Protein AF-A0A258ARS3-F1 (afdb_monomer_lite)

Foldseek 3Di:
DDDDDPPPPVPDDAPQWDDDPPQRWTWGFHADQQATPDIDTDGPPPDDAQDPVVVVVRNVDPHDDPQNSVCSNVRHRPPDDDQDDQLQPVQRGGLVLLLVQVVVPDQALVSSCVRGVGCVPPNPSRVVSVVSNVVVVVVPPDDDD

Radius of gyration: 19.73 Å; chains: 1; bounding box: 62×34×45 Å

Secondary structure (DSSP, 8-state):
--PPPPP-GGGS--SEEEEETTTTEEEEEEEETTEEEEEEEE--TTSPPPPHHHHHHHHH-SS--HHHHHHHHHTS-TT-----SEEEGGGTEEHHHHHHHHHTT--SHHHHHHHH-TTSSS-TTHHHHHHHHHHHHHHTS-S--

Sequence (145 aa):
MAGIAPVDISSVEANLILEDVTTGLTRRVRVEDGRITRAMFVAPIHKKLPPRDWLLERFGDAELSDADRAALLIGRLPGMQDKGRIICACRSVGEKTILTAIEDGAKSVDEIGEMTTAGTSCGSCKGELKQCLLKHAIKKEPAHA

Structure (mmCIF, N/CA/C/O backbone):
data_AF-A0A258ARS3-F1
#
_entry.id   AF-A0A258ARS3-F1
#
loop_
_atom_site.group_PDB
_atom_site.id
_atom_site.type_symbol
_atom_site.label_atom_id
_atom_site.label_alt_id
_atom_site.label_comp_id
_atom_site.label_asym_id
_atom_site.label_entity_id
_atom_site.label_seq_id
_atom_site.pdbx_PDB_ins_code
_atom_site.Cartn_x
_atom_site.Cartn_y
_atom_site.Cartn_z
_atom_site.occupancy
_atom_site.B_iso_or_equiv
_atom_site.auth_seq_id
_atom_site.auth_comp_id
_atom_site.auth_asym_id
_atom_site.auth_atom_id
_atom_site.pdbx_PDB_model_num
ATOM 1 N N . MET A 1 1 ? 33.404 9.713 6.935 1.00 41.38 1 MET A N 1
ATOM 2 C CA . MET A 1 1 ? 31.957 9.567 6.679 1.00 41.38 1 MET A CA 1
ATOM 3 C C . MET A 1 1 ? 31.798 8.900 5.327 1.00 41.38 1 MET A C 1
ATOM 5 O O . MET A 1 1 ? 32.080 9.536 4.322 1.00 41.38 1 MET A O 1
ATOM 9 N N . ALA A 1 2 ? 31.477 7.607 5.297 1.00 39.44 2 ALA A N 1
ATOM 10 C CA . ALA A 1 2 ? 31.243 6.894 4.045 1.00 39.44 2 ALA A CA 1
ATOM 11 C C . ALA A 1 2 ? 29.877 7.327 3.492 1.00 39.44 2 ALA A C 1
ATOM 13 O O . ALA A 1 2 ? 28.842 6.827 3.922 1.00 39.44 2 ALA A O 1
ATOM 14 N N . GLY A 1 3 ? 29.871 8.328 2.612 1.00 48.47 3 GLY A N 1
ATOM 15 C CA . GLY A 1 3 ? 28.691 8.664 1.826 1.00 48.47 3 GLY A CA 1
ATOM 16 C C . GLY A 1 3 ? 28.565 7.646 0.702 1.00 48.47 3 GLY A C 1
ATOM 17 O O . GLY A 1 3 ? 29.476 7.523 -0.113 1.00 48.47 3 GLY A O 1
ATOM 18 N N . ILE A 1 4 ? 27.464 6.897 0.676 1.00 61.69 4 ILE A N 1
ATOM 19 C CA . ILE A 1 4 ? 27.076 6.117 -0.502 1.00 61.69 4 ILE A CA 1
ATOM 20 C C . ILE A 1 4 ? 26.969 7.124 -1.652 1.00 61.69 4 ILE A C 1
ATOM 22 O O . ILE A 1 4 ? 26.286 8.140 -1.507 1.00 61.69 4 ILE A O 1
ATOM 26 N N . ALA A 1 5 ? 27.693 6.889 -2.751 1.00 61.88 5 ALA A N 1
ATOM 27 C CA . ALA A 1 5 ? 27.568 7.717 -3.947 1.00 61.88 5 ALA A CA 1
ATOM 28 C C . ALA A 1 5 ? 26.079 7.821 -4.333 1.00 61.88 5 ALA A C 1
ATOM 30 O O . ALA A 1 5 ? 25.357 6.833 -4.171 1.00 61.88 5 ALA A O 1
ATOM 31 N N . PRO A 1 6 ? 25.593 8.990 -4.789 1.00 67.06 6 PRO A N 1
ATOM 32 C CA . PRO A 1 6 ? 24.190 9.139 -5.150 1.00 67.06 6 PRO A CA 1
ATOM 33 C C . PRO A 1 6 ? 23.796 8.036 -6.135 1.00 67.06 6 PRO A C 1
ATOM 35 O O . PRO A 1 6 ? 24.492 7.799 -7.121 1.00 67.06 6 PRO A O 1
ATOM 38 N N . VAL A 1 7 ? 22.710 7.327 -5.819 1.00 69.62 7 VAL A N 1
ATOM 39 C CA . VAL A 1 7 ? 22.191 6.253 -6.670 1.00 69.62 7 VAL A CA 1
ATOM 40 C C . VAL A 1 7 ? 21.855 6.857 -8.028 1.00 69.62 7 VAL A C 1
ATOM 42 O O . VAL A 1 7 ? 21.025 7.763 -8.109 1.00 69.62 7 VAL A O 1
ATOM 45 N N . ASP A 1 8 ? 22.492 6.358 -9.086 1.00 80.06 8 ASP A N 1
ATOM 46 C CA . ASP A 1 8 ? 22.140 6.733 -10.449 1.00 80.06 8 ASP A CA 1
ATOM 47 C C . ASP A 1 8 ? 20.798 6.096 -10.814 1.00 80.06 8 ASP A C 1
ATOM 49 O O . ASP A 1 8 ? 20.705 4.935 -11.215 1.00 80.06 8 ASP A O 1
ATOM 53 N N . ILE A 1 9 ? 19.736 6.877 -10.650 1.00 75.00 9 ILE A N 1
ATOM 54 C CA . ILE A 1 9 ? 18.362 6.450 -10.905 1.00 75.00 9 ILE A CA 1
ATOM 55 C C . ILE A 1 9 ? 18.148 6.073 -12.376 1.00 75.00 9 ILE A C 1
ATOM 57 O O . ILE A 1 9 ? 17.314 5.214 -12.670 1.00 75.00 9 ILE A O 1
ATOM 61 N N . SER A 1 10 ? 18.916 6.669 -13.292 1.00 75.56 10 SER A N 1
ATOM 62 C CA . SER A 1 10 ? 18.792 6.408 -14.726 1.00 75.56 10 SER A CA 1
ATOM 63 C C . SER A 1 10 ? 19.267 5.004 -15.110 1.00 75.56 10 SER A C 1
ATOM 65 O O . SER A 1 10 ? 18.702 4.403 -16.023 1.00 75.56 10 SER A O 1
ATOM 67 N N . SER A 1 11 ? 20.209 4.441 -14.343 1.00 77.50 11 SER A N 1
ATOM 68 C CA . SER A 1 11 ? 20.722 3.075 -14.519 1.00 77.50 11 SER A CA 1
ATOM 69 C C . SER A 1 11 ? 19.707 1.976 -14.170 1.00 77.50 11 SER A C 1
ATOM 71 O O . SER A 1 11 ? 19.918 0.803 -14.482 1.00 77.50 11 SER A O 1
ATOM 73 N N . VAL A 1 12 ? 18.584 2.330 -13.533 1.00 79.25 12 VAL A N 1
ATOM 74 C CA . VAL A 1 12 ? 17.504 1.379 -13.264 1.00 79.25 12 VAL A CA 1
ATOM 75 C C . VAL A 1 12 ? 16.648 1.227 -14.515 1.00 79.25 12 VAL A C 1
ATOM 77 O O . VAL A 1 12 ? 15.803 2.075 -14.829 1.00 79.25 12 VAL A O 1
ATOM 80 N N . GLU A 1 13 ? 16.884 0.118 -15.218 1.00 84.88 13 GLU A N 1
ATOM 81 C CA . GLU A 1 13 ? 16.070 -0.332 -16.344 1.00 84.88 13 GLU A CA 1
ATOM 82 C C . GLU A 1 13 ? 14.596 -0.419 -15.942 1.00 84.88 13 GLU A C 1
ATOM 84 O O . GLU A 1 13 ? 14.231 -1.052 -14.950 1.00 84.88 13 GLU A O 1
ATOM 89 N N . ALA A 1 14 ? 13.744 0.239 -16.721 1.00 90.69 14 ALA A N 1
ATOM 90 C CA . ALA A 1 14 ? 12.313 0.332 -16.487 1.00 90.69 14 ALA A CA 1
ATOM 91 C C . ALA A 1 14 ? 11.591 0.526 -17.822 1.00 90.69 14 ALA A C 1
ATOM 93 O O . ALA A 1 14 ? 12.119 1.156 -18.734 1.00 90.69 14 ALA A O 1
ATOM 94 N N . ASN A 1 15 ? 10.378 -0.010 -17.931 1.00 94.19 15 ASN A N 1
ATOM 95 C CA . ASN A 1 15 ? 9.480 0.217 -19.071 1.00 94.19 15 ASN A CA 1
ATOM 96 C C . ASN A 1 15 ? 8.212 0.988 -18.680 1.00 94.19 15 ASN A C 1
ATOM 98 O O . ASN A 1 15 ? 7.450 1.388 -19.553 1.00 94.19 15 ASN A O 1
ATOM 102 N N . LEU A 1 16 ? 8.003 1.232 -17.385 1.00 94.31 16 LEU A N 1
ATOM 103 C CA . LEU A 1 16 ? 7.028 2.178 -16.859 1.00 94.31 16 LEU A CA 1
ATOM 104 C C . LEU A 1 16 ? 7.789 3.282 -16.126 1.00 94.31 16 LEU A C 1
ATOM 106 O O . LEU A 1 16 ? 8.450 3.020 -15.119 1.00 94.31 16 LEU A O 1
ATOM 110 N N . ILE A 1 17 ? 7.716 4.511 -16.638 1.00 94.81 17 ILE A N 1
ATOM 111 C CA . ILE A 1 17 ? 8.490 5.646 -16.125 1.00 94.81 17 ILE A CA 1
ATOM 112 C C . ILE A 1 17 ? 7.574 6.857 -15.939 1.00 94.81 17 ILE A C 1
ATOM 114 O O . ILE A 1 17 ? 6.801 7.204 -16.828 1.00 94.81 17 ILE A O 1
ATOM 118 N N . LEU A 1 18 ? 7.689 7.512 -14.784 1.00 93.38 18 LEU A N 1
ATOM 119 C CA . LEU A 1 18 ? 7.207 8.868 -14.549 1.00 93.38 18 LEU A CA 1
ATOM 120 C C . LEU A 1 18 ? 8.357 9.697 -13.992 1.00 93.38 18 LEU A C 1
ATOM 122 O O . LEU A 1 18 ? 8.928 9.363 -12.955 1.00 93.38 18 LEU A O 1
ATOM 126 N N . GLU A 1 19 ? 8.657 10.795 -14.670 1.00 91.81 19 GLU A N 1
ATOM 127 C CA . GLU A 1 19 ? 9.620 11.796 -14.233 1.00 91.81 19 GLU A CA 1
ATOM 128 C C . GLU A 1 19 ? 8.945 13.157 -14.294 1.00 91.81 19 GLU A C 1
ATOM 130 O O . GLU A 1 19 ? 8.590 13.651 -15.361 1.00 91.81 19 GLU A O 1
ATOM 135 N N . ASP A 1 20 ? 8.737 13.748 -13.125 1.00 90.12 20 ASP A N 1
ATOM 136 C CA . ASP A 1 20 ? 8.197 15.088 -12.988 1.00 90.12 20 ASP A CA 1
ATOM 137 C C . ASP A 1 20 ? 9.236 15.961 -12.291 1.00 90.12 20 ASP A C 1
ATOM 139 O O . ASP A 1 20 ? 9.317 16.036 -11.061 1.00 90.12 20 ASP A O 1
ATOM 143 N N . VAL A 1 21 ? 10.035 16.636 -13.115 1.00 85.94 21 VAL A N 1
ATOM 144 C CA . VAL A 1 21 ? 11.077 17.570 -12.675 1.00 85.94 21 VAL A CA 1
ATOM 145 C C . VAL A 1 21 ? 10.514 18.745 -11.877 1.00 85.94 21 VAL A C 1
ATOM 147 O O . VAL A 1 21 ? 11.217 19.299 -11.038 1.00 85.94 21 VAL A O 1
ATOM 150 N N . THR A 1 22 ? 9.247 19.113 -12.094 1.00 90.31 22 THR A N 1
ATOM 151 C CA . THR A 1 22 ? 8.621 20.245 -11.399 1.00 90.31 22 THR A CA 1
ATOM 152 C C . THR A 1 22 ? 8.256 19.891 -9.963 1.00 90.31 22 THR A C 1
ATOM 154 O O . THR A 1 22 ? 8.328 20.741 -9.077 1.00 90.31 22 THR A O 1
ATOM 157 N N . THR A 1 23 ? 7.910 18.625 -9.704 1.00 88.31 23 THR A N 1
ATOM 158 C CA . THR A 1 23 ? 7.574 18.144 -8.358 1.00 88.31 23 THR A CA 1
ATOM 159 C C . THR A 1 23 ? 8.670 17.308 -7.700 1.00 88.31 23 THR A C 1
ATOM 161 O O . THR A 1 23 ? 8.529 16.963 -6.524 1.00 88.31 23 THR A O 1
ATOM 164 N N . GLY A 1 24 ? 9.751 16.995 -8.421 1.00 88.56 24 GLY A N 1
ATOM 165 C CA . GLY A 1 24 ? 10.850 16.142 -7.961 1.00 88.56 24 GLY A CA 1
ATOM 166 C C . GLY A 1 24 ? 10.466 14.666 -7.819 1.00 88.56 24 GLY A C 1
ATOM 167 O O . GLY A 1 24 ? 11.121 13.935 -7.077 1.00 88.56 24 GLY A O 1
ATOM 168 N N . LEU A 1 25 ? 9.377 14.234 -8.462 1.00 91.19 25 LEU A N 1
ATOM 169 C CA . LEU A 1 25 ? 8.918 12.849 -8.417 1.00 91.19 25 LEU A CA 1
ATOM 170 C C . LEU A 1 25 ? 9.579 12.035 -9.529 1.00 91.19 25 LEU A C 1
ATOM 172 O O . LEU A 1 25 ? 9.453 12.365 -10.707 1.00 91.19 25 LEU A O 1
ATOM 176 N N . THR A 1 26 ? 10.194 10.917 -9.153 1.00 92.75 26 THR A N 1
ATOM 177 C CA . THR A 1 26 ? 10.673 9.906 -10.100 1.00 92.75 26 THR A CA 1
ATOM 178 C C . THR A 1 26 ? 10.115 8.547 -9.719 1.00 92.75 26 THR A C 1
ATOM 180 O O . THR A 1 26 ? 10.197 8.118 -8.567 1.00 92.75 26 THR A O 1
ATOM 183 N N . ARG A 1 27 ? 9.532 7.852 -10.690 1.00 93.31 27 ARG A N 1
ATOM 184 C CA . ARG A 1 27 ? 8.996 6.502 -10.537 1.00 93.31 27 ARG A CA 1
ATOM 185 C C . ARG A 1 27 ? 9.452 5.685 -11.725 1.00 93.31 27 ARG A C 1
ATOM 187 O O . ARG A 1 27 ? 9.180 6.050 -12.862 1.00 93.31 27 ARG A O 1
ATOM 194 N N . ARG A 1 28 ? 10.158 4.596 -11.463 1.00 95.00 28 ARG A N 1
ATOM 195 C CA . ARG A 1 28 ? 10.680 3.692 -12.488 1.00 95.00 28 ARG A CA 1
ATOM 196 C C . ARG A 1 28 ? 10.296 2.282 -12.092 1.00 95.00 28 ARG A C 1
ATOM 198 O O . ARG A 1 28 ? 10.670 1.829 -11.015 1.00 95.00 28 ARG A O 1
ATOM 205 N N . VAL A 1 29 ? 9.519 1.611 -12.928 1.00 95.31 29 VAL A N 1
ATOM 206 C CA . VAL A 1 29 ? 9.056 0.244 -12.698 1.00 95.31 29 VAL A CA 1
ATOM 207 C C . VAL A 1 29 ? 9.402 -0.601 -13.915 1.00 95.31 29 VAL A C 1
ATOM 209 O O .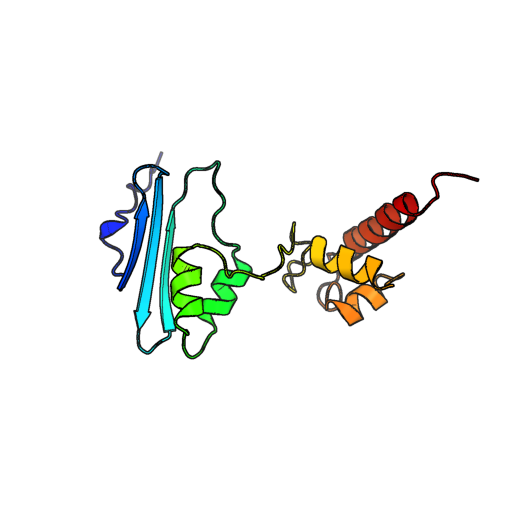 VAL A 1 29 ? 9.154 -0.217 -15.060 1.00 95.31 29 VAL A O 1
ATOM 212 N N . ARG A 1 30 ? 10.005 -1.757 -13.659 1.00 96.06 30 ARG A N 1
ATOM 213 C CA . ARG A 1 30 ? 10.268 -2.783 -14.657 1.00 96.06 30 ARG A CA 1
ATOM 214 C C . ARG A 1 30 ? 9.185 -3.839 -14.558 1.00 96.06 30 ARG A C 1
ATOM 216 O O . ARG A 1 30 ? 9.015 -4.452 -13.504 1.00 96.06 30 ARG A O 1
ATOM 223 N N . VAL A 1 31 ? 8.474 -4.025 -15.662 1.00 96.00 31 VAL A N 1
ATOM 224 C CA . VAL A 1 31 ? 7.471 -5.069 -15.825 1.00 96.00 31 VAL A CA 1
ATOM 225 C C . VAL A 1 31 ? 7.937 -6.059 -16.886 1.00 96.00 31 VAL A C 1
ATOM 227 O O . VAL A 1 31 ? 8.170 -5.665 -18.027 1.00 96.00 31 VAL A O 1
ATOM 230 N N . GLU A 1 32 ? 8.054 -7.330 -16.527 1.00 95.94 32 GLU A N 1
ATOM 231 C CA . GLU A 1 32 ? 8.447 -8.435 -17.411 1.00 95.94 32 GLU A CA 1
ATOM 232 C C . GLU A 1 32 ? 7.403 -9.539 -17.283 1.00 95.94 32 GLU A C 1
ATOM 234 O O . GLU A 1 32 ? 6.951 -9.821 -16.176 1.00 95.94 32 GLU A O 1
ATOM 239 N N . ASP A 1 33 ? 6.948 -10.085 -18.412 1.00 95.50 33 ASP A N 1
ATOM 240 C CA . ASP A 1 33 ? 5.882 -11.100 -18.461 1.00 95.50 33 ASP A CA 1
ATOM 241 C C . ASP A 1 33 ? 4.643 -10.720 -17.632 1.00 95.50 33 ASP A C 1
ATOM 243 O O . ASP A 1 33 ? 4.060 -11.523 -16.912 1.00 95.50 33 ASP A O 1
ATOM 247 N N . GLY A 1 34 ? 4.278 -9.435 -17.685 1.00 94.69 34 GLY A N 1
ATOM 248 C CA . GLY A 1 34 ? 3.140 -8.897 -16.945 1.00 94.69 34 GLY A CA 1
ATOM 249 C C . GLY A 1 34 ? 3.396 -8.610 -15.463 1.00 94.69 34 GLY A C 1
ATOM 250 O O . GLY A 1 34 ? 2.502 -8.080 -14.818 1.00 94.69 34 GLY A O 1
ATOM 251 N N . ARG A 1 35 ? 4.587 -8.872 -14.912 1.00 96.12 35 ARG A N 1
ATOM 252 C CA . ARG A 1 35 ? 4.876 -8.800 -13.466 1.00 96.12 35 ARG A CA 1
ATOM 253 C C . ARG A 1 35 ? 5.937 -7.772 -13.113 1.00 96.12 35 ARG A C 1
ATOM 255 O O . ARG A 1 35 ? 6.847 -7.524 -13.897 1.00 96.12 35 ARG A O 1
ATOM 262 N N . ILE A 1 36 ? 5.870 -7.209 -11.906 1.00 95.75 36 ILE A N 1
ATOM 263 C CA . ILE A 1 36 ? 6.924 -6.313 -11.413 1.00 95.75 36 ILE A CA 1
ATOM 264 C C . ILE A 1 36 ? 8.176 -7.125 -11.080 1.00 95.75 36 ILE A C 1
ATOM 266 O O . ILE A 1 36 ? 8.137 -7.992 -10.210 1.00 95.75 36 ILE A O 1
ATOM 270 N N . THR A 1 37 ? 9.304 -6.785 -11.702 1.00 95.06 37 THR A N 1
ATOM 271 C CA . THR A 1 37 ? 10.615 -7.352 -11.341 1.00 95.06 37 THR A CA 1
ATOM 272 C C . THR A 1 37 ? 11.492 -6.353 -10.599 1.00 95.06 37 THR A C 1
ATOM 274 O O . THR A 1 37 ? 12.285 -6.739 -9.739 1.00 95.06 37 THR A O 1
ATOM 277 N N . ARG A 1 38 ? 11.323 -5.050 -10.860 1.00 93.25 38 ARG A N 1
ATOM 278 C CA . ARG A 1 38 ? 12.027 -3.963 -10.161 1.00 93.25 38 ARG A CA 1
ATOM 279 C C . ARG A 1 38 ? 11.143 -2.730 -10.041 1.00 93.25 38 ARG A C 1
ATOM 281 O O . ARG A 1 38 ? 10.365 -2.433 -10.943 1.00 93.25 38 ARG A O 1
ATOM 288 N N . ALA A 1 39 ? 11.304 -1.972 -8.960 1.00 92.88 39 ALA A N 1
ATOM 289 C CA . ALA A 1 39 ? 10.651 -0.679 -8.807 1.00 92.88 39 ALA A CA 1
ATOM 290 C C . ALA A 1 39 ? 11.505 0.291 -7.985 1.00 92.88 39 ALA A C 1
ATOM 292 O O . ALA A 1 39 ? 12.111 -0.099 -6.988 1.00 92.88 39 ALA A O 1
ATOM 293 N N . MET A 1 40 ? 11.508 1.562 -8.379 1.00 92.19 40 MET A N 1
ATOM 294 C CA . MET A 1 40 ? 12.130 2.655 -7.645 1.00 92.19 40 MET A CA 1
ATOM 295 C C . MET A 1 40 ? 11.205 3.867 -7.613 1.00 92.19 40 MET A C 1
ATOM 297 O O . MET A 1 40 ? 10.729 4.330 -8.648 1.00 92.19 40 MET A O 1
ATOM 301 N N . PHE A 1 41 ? 10.975 4.380 -6.406 1.00 92.69 41 PHE A N 1
ATOM 302 C CA . PHE A 1 41 ? 10.156 5.557 -6.147 1.00 92.69 41 PHE A CA 1
ATOM 303 C C . PHE A 1 41 ? 10.985 6.575 -5.375 1.00 92.69 41 PHE A C 1
ATOM 305 O O . PHE A 1 41 ? 11.442 6.299 -4.267 1.00 92.69 41 PHE A O 1
ATOM 312 N N . VAL A 1 42 ? 11.156 7.754 -5.960 1.00 91.50 42 VAL A N 1
ATOM 313 C CA . VAL A 1 42 ? 11.875 8.883 -5.377 1.00 91.50 42 VAL A CA 1
ATOM 314 C C . VAL A 1 42 ? 10.914 10.053 -5.285 1.00 91.50 42 VAL A C 1
ATOM 316 O O . VAL A 1 42 ? 10.183 10.362 -6.229 1.00 91.50 42 VAL A O 1
ATOM 319 N N . ALA A 1 43 ? 10.883 10.675 -4.114 1.00 91.19 43 ALA A N 1
ATOM 320 C CA . ALA A 1 43 ? 10.049 11.827 -3.841 1.00 91.19 43 ALA A CA 1
ATOM 321 C C . ALA A 1 43 ? 10.760 12.761 -2.854 1.00 91.19 43 ALA A C 1
ATOM 323 O O . ALA A 1 43 ? 11.509 12.280 -1.997 1.00 91.19 43 ALA A O 1
ATOM 324 N N . PRO A 1 44 ? 10.505 14.080 -2.916 1.00 90.19 44 PRO A N 1
ATOM 325 C CA . PRO A 1 44 ? 10.925 14.994 -1.863 1.00 90.19 44 PRO A CA 1
ATOM 326 C C . PRO A 1 44 ? 10.353 14.573 -0.506 1.00 90.19 44 PRO A C 1
ATOM 328 O O . PRO A 1 44 ? 9.242 14.051 -0.439 1.00 90.19 44 PRO A O 1
ATOM 331 N N . ILE A 1 45 ? 11.052 14.887 0.589 1.00 87.88 45 ILE A N 1
ATOM 332 C CA . ILE A 1 45 ? 10.671 14.466 1.954 1.00 87.88 45 ILE A CA 1
ATOM 333 C C . ILE A 1 45 ? 9.254 14.894 2.382 1.00 87.88 45 ILE A C 1
ATOM 335 O O . ILE A 1 45 ? 8.633 14.256 3.226 1.00 87.88 45 ILE A O 1
ATOM 339 N N . HIS A 1 46 ? 8.727 15.969 1.791 1.00 83.88 46 HIS A N 1
ATOM 340 C CA . HIS A 1 46 ? 7.393 16.502 2.071 1.00 83.88 46 HIS A CA 1
ATOM 341 C C . HIS A 1 46 ? 6.283 15.867 1.211 1.00 83.88 46 HIS A C 1
ATOM 343 O O . HIS A 1 46 ? 5.107 16.193 1.376 1.00 83.88 46 HIS A O 1
ATOM 349 N N . LYS A 1 47 ? 6.630 14.979 0.272 1.00 84.94 47 LYS A N 1
ATOM 350 C CA . LYS A 1 47 ? 5.690 14.229 -0.568 1.00 84.94 47 LYS A CA 1
ATOM 351 C C . LYS A 1 47 ? 5.616 12.785 -0.081 1.00 84.94 47 LYS A C 1
ATOM 353 O O . LYS A 1 47 ? 6.573 12.230 0.450 1.00 84.94 47 LYS A O 1
ATOM 358 N N . LYS A 1 48 ? 4.457 12.154 -0.267 1.00 81.75 48 LYS A N 1
ATOM 359 C CA . LYS A 1 48 ? 4.256 10.757 0.126 1.00 81.75 48 LYS A CA 1
ATOM 360 C C . LYS A 1 48 ? 4.765 9.813 -0.962 1.00 81.75 48 LYS A C 1
ATOM 362 O O . LYS A 1 48 ? 4.398 9.953 -2.129 1.00 81.75 48 LYS A O 1
ATOM 367 N N . LEU A 1 49 ? 5.558 8.828 -0.553 1.00 89.00 49 LEU A N 1
ATOM 368 C CA . LEU A 1 49 ? 5.801 7.625 -1.346 1.00 89.00 49 LEU A CA 1
ATOM 369 C C . LEU A 1 49 ? 4.540 6.744 -1.358 1.00 89.00 49 LEU A C 1
ATOM 371 O O . LEU A 1 49 ? 3.687 6.889 -0.472 1.00 89.00 49 LEU A O 1
A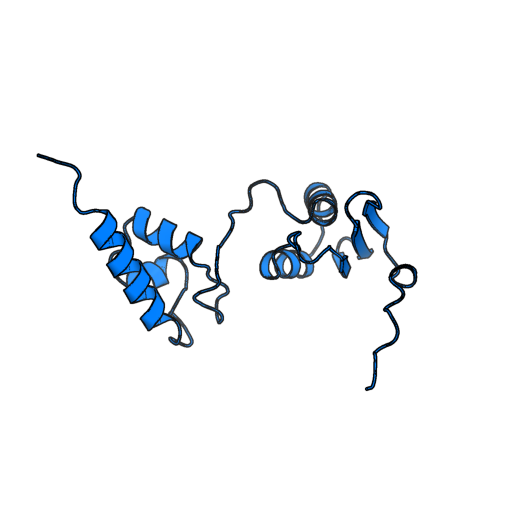TOM 375 N N . PRO A 1 50 ? 4.406 5.829 -2.334 1.00 87.94 50 PRO A N 1
ATOM 376 C CA . PRO A 1 50 ? 3.343 4.838 -2.291 1.00 87.94 50 PRO A CA 1
ATOM 377 C C . PRO A 1 50 ? 3.394 4.031 -0.985 1.00 87.94 50 PRO A C 1
ATOM 379 O O . PRO A 1 50 ? 4.493 3.736 -0.499 1.00 87.94 50 PRO A O 1
ATOM 382 N N . PRO A 1 51 ? 2.242 3.645 -0.409 1.00 81.44 51 PRO A N 1
ATOM 383 C CA . PRO A 1 51 ? 2.221 2.772 0.757 1.00 81.44 51 PRO A CA 1
ATOM 384 C C . PRO A 1 51 ? 2.967 1.467 0.466 1.00 81.44 51 PRO A C 1
ATOM 386 O O . PRO A 1 51 ? 2.703 0.808 -0.541 1.00 81.44 51 PRO A O 1
ATOM 389 N N . ARG A 1 52 ? 3.886 1.084 1.360 1.00 82.19 52 ARG A N 1
ATOM 390 C CA . ARG A 1 52 ? 4.732 -0.107 1.186 1.00 82.19 52 ARG A CA 1
ATOM 391 C C . ARG A 1 52 ?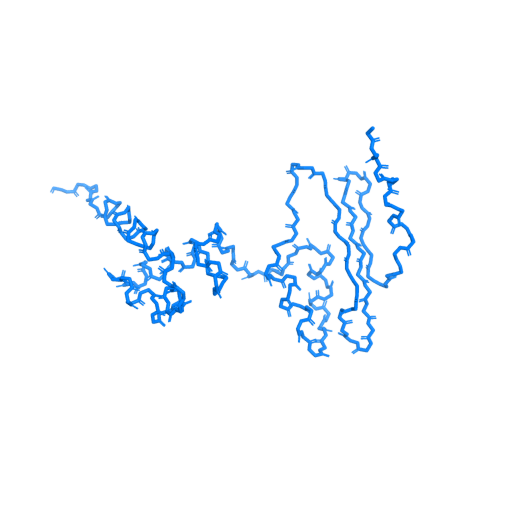 3.909 -1.374 0.965 1.00 82.19 52 ARG A C 1
ATOM 393 O O . ARG A 1 52 ? 4.222 -2.138 0.062 1.00 82.19 52 ARG A O 1
ATOM 400 N N . ASP A 1 53 ? 2.872 -1.579 1.771 1.00 78.31 53 ASP A N 1
ATOM 401 C CA . ASP A 1 53 ? 2.069 -2.805 1.720 1.00 78.31 53 ASP A CA 1
ATOM 402 C C . ASP A 1 53 ? 1.342 -2.950 0.382 1.00 78.31 53 ASP A C 1
ATOM 404 O O . ASP A 1 53 ? 1.365 -4.019 -0.214 1.00 78.31 53 ASP A O 1
ATOM 408 N N . TRP A 1 54 ? 0.800 -1.853 -0.151 1.00 84.69 54 TRP A N 1
ATOM 409 C CA . TRP A 1 54 ? 0.205 -1.863 -1.486 1.00 84.69 54 TRP A CA 1
ATOM 410 C C . TRP A 1 54 ? 1.219 -2.205 -2.571 1.00 84.69 54 TRP A C 1
ATOM 412 O O . TRP A 1 54 ? 0.915 -2.985 -3.469 1.00 84.69 54 TRP A O 1
ATOM 422 N N . LEU A 1 55 ? 2.421 -1.623 -2.504 1.00 88.75 55 LEU A N 1
ATOM 423 C CA . LEU A 1 55 ? 3.454 -1.924 -3.487 1.00 88.75 55 LEU A CA 1
ATOM 424 C C . LEU A 1 55 ? 3.822 -3.414 -3.433 1.00 88.75 55 LEU A C 1
ATOM 426 O O . LEU A 1 55 ? 3.934 -4.040 -4.480 1.00 88.75 55 LEU A O 1
ATOM 430 N N . LEU A 1 56 ? 3.946 -3.991 -2.232 1.00 86.25 56 LEU A N 1
ATOM 431 C CA . LEU A 1 56 ? 4.218 -5.420 -2.051 1.00 86.25 56 LEU A CA 1
ATOM 432 C C . LEU A 1 56 ? 3.110 -6.316 -2.606 1.00 86.25 56 LEU A C 1
ATOM 434 O O . LEU A 1 56 ? 3.424 -7.328 -3.225 1.00 86.25 56 LEU A O 1
ATOM 438 N N . GLU A 1 57 ? 1.841 -5.945 -2.430 1.00 86.44 57 GLU A N 1
ATOM 439 C CA . GLU A 1 57 ? 0.721 -6.659 -3.055 1.00 86.44 57 GLU A CA 1
ATOM 440 C C . GLU A 1 57 ? 0.888 -6.699 -4.586 1.00 86.44 57 GLU A C 1
ATOM 442 O O . GLU A 1 57 ? 0.771 -7.770 -5.172 1.00 86.44 57 GLU A O 1
ATOM 447 N N . ARG A 1 58 ? 1.284 -5.584 -5.226 1.00 91.19 58 ARG A N 1
ATOM 448 C CA . ARG A 1 58 ? 1.528 -5.540 -6.686 1.00 91.19 58 ARG A CA 1
ATOM 449 C C . ARG A 1 58 ? 2.711 -6.399 -7.145 1.00 91.19 58 ARG A C 1
ATOM 451 O O . ARG A 1 58 ? 2.704 -6.904 -8.261 1.00 91.19 58 ARG A O 1
ATOM 458 N N . PHE A 1 59 ? 3.733 -6.583 -6.305 1.00 92.62 59 PHE A N 1
ATOM 459 C CA . PHE A 1 59 ? 4.812 -7.546 -6.581 1.00 92.62 59 PHE A CA 1
ATOM 460 C C . PHE A 1 59 ? 4.320 -9.004 -6.521 1.00 92.62 59 PHE A C 1
ATOM 462 O O . PHE A 1 59 ? 4.912 -9.880 -7.152 1.00 92.62 59 PHE A O 1
ATOM 469 N N . GLY A 1 60 ? 3.254 -9.268 -5.758 1.00 89.69 60 GLY A N 1
ATOM 470 C CA . GLY A 1 60 ? 2.634 -10.586 -5.631 1.00 89.69 60 GLY A CA 1
ATOM 471 C C . GLY A 1 60 ? 1.729 -10.973 -6.802 1.00 89.69 60 GLY A C 1
ATOM 472 O O . GLY A 1 60 ? 1.490 -12.166 -6.998 1.00 89.69 60 GLY A O 1
ATOM 473 N N . ASP A 1 61 ? 1.264 -10.004 -7.592 1.00 91.38 61 ASP A N 1
ATOM 474 C CA . ASP A 1 61 ? 0.351 -10.248 -8.709 1.00 91.38 61 ASP A CA 1
ATOM 475 C C . ASP A 1 61 ? 1.010 -11.115 -9.802 1.00 91.38 61 ASP A C 1
ATOM 477 O O . ASP A 1 61 ? 2.200 -10.992 -10.119 1.00 91.38 61 ASP A O 1
ATOM 481 N N . ALA A 1 62 ? 0.222 -12.033 -10.371 1.00 92.00 62 ALA A N 1
ATOM 482 C CA . ALA A 1 62 ? 0.665 -12.900 -11.463 1.00 92.00 62 ALA A CA 1
ATOM 483 C C . ALA A 1 62 ? 0.737 -12.157 -12.804 1.00 92.00 62 ALA A C 1
ATOM 485 O O . ALA A 1 62 ? 1.562 -12.510 -13.641 1.00 92.00 62 ALA A O 1
ATOM 486 N N . GLU A 1 63 ? -0.097 -11.131 -12.979 1.00 95.44 63 GLU A N 1
ATOM 487 C CA . GLU A 1 63 ? -0.139 -10.257 -14.146 1.00 95.44 63 GLU A CA 1
ATOM 488 C C . GLU A 1 63 ? -0.773 -8.912 -13.755 1.00 95.44 63 GLU A C 1
ATOM 490 O O . GLU A 1 63 ? -1.766 -8.876 -13.029 1.00 95.44 63 GLU A O 1
ATOM 495 N N . LEU A 1 64 ? -0.191 -7.804 -14.218 1.00 94.19 64 LEU A N 1
ATOM 496 C CA . LEU A 1 64 ? -0.672 -6.445 -13.977 1.00 94.19 64 LEU A CA 1
ATOM 497 C C . LEU A 1 64 ? -1.626 -5.995 -15.080 1.00 94.19 64 LEU A C 1
ATOM 499 O O . LEU A 1 64 ? -1.249 -5.959 -16.259 1.00 94.19 64 LEU A O 1
ATOM 503 N N . SER A 1 65 ? -2.800 -5.516 -14.676 1.00 93.75 65 SER A N 1
ATOM 504 C CA . SER A 1 65 ? -3.724 -4.824 -15.573 1.00 93.75 65 SER A CA 1
ATOM 505 C C . SER A 1 65 ? -3.213 -3.431 -15.966 1.00 93.75 65 SER A C 1
ATOM 507 O O . SER A 1 65 ? -2.315 -2.864 -15.334 1.00 93.75 65 SER A O 1
ATOM 509 N N . ASP A 1 66 ? -3.837 -2.818 -16.972 1.00 92.38 66 ASP A N 1
ATOM 510 C CA . ASP A 1 66 ? -3.565 -1.421 -17.341 1.00 92.38 66 ASP A CA 1
ATOM 511 C C . ASP A 1 66 ? -3.846 -0.446 -16.189 1.00 92.38 66 ASP A C 1
ATOM 513 O O . ASP A 1 66 ? -3.129 0.543 -16.009 1.00 92.38 66 ASP A O 1
ATOM 517 N N . ALA A 1 67 ? -4.846 -0.750 -15.357 1.00 90.94 67 ALA A N 1
ATOM 518 C CA . ALA A 1 67 ? -5.155 0.038 -14.171 1.00 90.94 67 ALA A CA 1
ATOM 519 C C . ALA A 1 67 ? -4.038 -0.056 -13.119 1.00 90.94 67 ALA A C 1
ATOM 521 O O . ALA A 1 67 ? -3.667 0.966 -12.539 1.00 90.94 67 ALA A O 1
ATOM 522 N N . ASP A 1 68 ? -3.449 -1.237 -12.915 1.00 91.81 68 ASP A N 1
ATOM 523 C CA . ASP A 1 68 ? -2.320 -1.415 -11.993 1.00 91.81 68 ASP A CA 1
ATOM 524 C C . ASP A 1 68 ? -1.075 -0.680 -12.492 1.00 91.81 68 ASP A C 1
ATOM 526 O O . ASP A 1 68 ? -0.397 0.009 -11.726 1.00 91.81 68 ASP A O 1
ATOM 530 N N . ARG A 1 69 ? -0.808 -0.760 -13.800 1.00 93.88 69 ARG A N 1
ATOM 531 C CA . ARG A 1 69 ? 0.280 -0.031 -14.470 1.00 93.88 69 ARG A CA 1
ATOM 532 C C . ARG A 1 69 ? 0.130 1.478 -14.289 1.00 93.88 69 ARG A C 1
ATOM 534 O O . ARG A 1 69 ? 1.082 2.150 -13.887 1.00 93.88 69 ARG A O 1
ATOM 541 N N . ALA A 1 70 ? -1.071 2.011 -14.506 1.00 92.19 70 ALA A N 1
ATOM 542 C CA . ALA A 1 70 ? -1.369 3.417 -14.255 1.00 92.19 70 ALA A CA 1
ATOM 543 C C . ALA A 1 70 ? -1.221 3.774 -12.766 1.00 92.19 70 ALA A C 1
ATOM 545 O O . ALA A 1 70 ? -0.627 4.798 -12.427 1.00 92.19 70 ALA A O 1
ATOM 546 N N . ALA A 1 71 ? -1.695 2.919 -11.859 1.00 91.25 71 ALA A N 1
ATOM 547 C CA . ALA A 1 71 ? -1.601 3.130 -10.418 1.00 91.25 71 ALA A CA 1
ATOM 548 C C . ALA A 1 71 ? -0.153 3.169 -9.910 1.00 91.25 71 ALA A C 1
ATOM 550 O O . ALA A 1 71 ? 0.167 3.983 -9.042 1.00 91.25 71 ALA A O 1
ATOM 551 N N . LEU A 1 72 ? 0.739 2.349 -10.476 1.00 92.69 72 LEU A N 1
ATOM 552 C CA . LEU A 1 72 ? 2.185 2.392 -10.231 1.00 92.69 72 LEU A CA 1
ATOM 553 C C . LEU A 1 72 ? 2.780 3.744 -10.624 1.00 92.69 72 LEU A C 1
ATOM 555 O O . LEU A 1 72 ? 3.538 4.327 -9.848 1.00 92.69 72 LEU A O 1
ATOM 559 N N . LEU A 1 73 ? 2.371 4.303 -11.764 1.00 91.69 73 LEU A N 1
ATOM 560 C CA . LEU A 1 73 ? 2.805 5.637 -12.176 1.00 91.69 73 LEU A CA 1
ATOM 561 C C . LEU A 1 73 ? 2.184 6.744 -11.328 1.00 91.69 73 LEU A C 1
ATOM 563 O O . LEU A 1 73 ? 2.872 7.711 -11.034 1.00 91.69 73 LEU A O 1
ATOM 567 N N . ILE A 1 74 ? 0.935 6.614 -10.874 1.00 88.12 74 ILE A N 1
ATOM 568 C CA . ILE A 1 74 ? 0.252 7.584 -9.994 1.00 88.12 74 ILE A CA 1
ATOM 569 C C . ILE A 1 74 ? 0.733 7.461 -8.533 1.00 88.12 74 ILE A C 1
ATOM 571 O O . ILE A 1 74 ? 0.650 8.423 -7.759 1.00 88.12 74 ILE A O 1
ATOM 575 N N . GLY A 1 75 ? 1.343 6.330 -8.173 1.00 82.12 75 GLY A N 1
ATOM 576 C CA . GLY A 1 75 ? 1.836 6.006 -6.833 1.00 82.12 75 GLY A CA 1
ATOM 577 C C . GLY A 1 75 ? 0.731 5.666 -5.835 1.00 82.12 75 GLY A C 1
ATOM 578 O O . GLY A 1 75 ? 0.933 5.792 -4.628 1.00 82.12 75 GLY A O 1
ATOM 579 N N . ARG A 1 76 ? -0.449 5.303 -6.343 1.00 74.19 76 ARG A N 1
ATOM 580 C CA . ARG A 1 76 ? -1.615 4.820 -5.597 1.00 74.19 76 ARG A CA 1
ATOM 581 C C . ARG A 1 76 ? -2.623 4.223 -6.575 1.00 74.19 76 ARG A C 1
ATOM 583 O O . ARG A 1 76 ? -2.774 4.736 -7.683 1.00 74.19 76 ARG A O 1
ATOM 590 N N . LEU A 1 77 ? -3.373 3.221 -6.129 1.00 65.12 77 LEU A N 1
ATOM 591 C CA . LEU A 1 77 ? -4.583 2.776 -6.816 1.00 65.12 77 LEU A CA 1
ATOM 592 C C . LEU A 1 77 ? -5.766 3.665 -6.378 1.00 65.12 77 LEU A C 1
ATOM 594 O O . LEU A 1 77 ? -5.976 3.833 -5.170 1.00 65.12 77 LEU A O 1
ATOM 598 N N . PRO A 1 78 ? -6.529 4.274 -7.305 1.00 59.69 78 PRO A N 1
ATOM 599 C CA . PRO A 1 78 ? -7.789 4.935 -6.971 1.00 59.69 78 PRO A CA 1
ATOM 600 C C . PRO A 1 78 ? -8.720 3.965 -6.229 1.00 59.69 78 PRO A C 1
ATOM 602 O O . PRO A 1 78 ? -8.858 2.816 -6.630 1.00 59.69 78 PRO A O 1
ATOM 605 N N . GLY A 1 79 ? -9.337 4.408 -5.132 1.00 61.16 79 GLY A N 1
ATOM 606 C CA . GLY A 1 79 ? -10.253 3.577 -4.337 1.00 61.16 79 GLY A CA 1
ATOM 607 C C . GLY A 1 79 ? -9.593 2.712 -3.258 1.00 61.16 79 GLY A C 1
ATOM 608 O O . GLY A 1 79 ? -10.298 2.156 -2.420 1.00 61.16 79 GLY A O 1
ATOM 609 N N . MET A 1 80 ? -8.261 2.643 -3.196 1.00 63.03 80 MET A N 1
ATOM 610 C CA . MET A 1 80 ? -7.606 1.963 -2.085 1.00 63.03 80 MET A CA 1
ATOM 611 C C . MET A 1 80 ? -7.672 2.816 -0.815 1.00 63.03 80 MET A C 1
ATOM 613 O O . MET A 1 80 ? -7.186 3.951 -0.779 1.00 63.03 80 MET A O 1
ATOM 617 N N . GLN A 1 81 ? -8.285 2.262 0.231 1.00 64.50 81 GLN A N 1
ATOM 618 C CA . GLN A 1 81 ? -8.420 2.945 1.508 1.00 64.50 81 GLN A CA 1
ATOM 619 C C . GLN A 1 81 ? -7.050 3.137 2.162 1.00 64.50 81 GLN A C 1
ATOM 621 O O . GLN A 1 81 ? -6.238 2.218 2.271 1.00 64.50 81 GLN A O 1
ATOM 626 N N . ASP A 1 82 ? -6.802 4.363 2.614 1.00 71.94 82 ASP A N 1
ATOM 627 C CA . ASP A 1 82 ? -5.676 4.664 3.485 1.00 71.94 82 ASP A CA 1
ATOM 628 C C . ASP A 1 82 ? -5.829 3.832 4.763 1.00 71.94 82 ASP A C 1
ATOM 630 O O . ASP A 1 82 ? -6.782 4.032 5.512 1.00 71.94 82 ASP A O 1
ATOM 634 N N . LYS A 1 83 ? -4.907 2.894 5.004 1.00 77.50 83 LYS A N 1
ATOM 635 C CA . LYS A 1 83 ? -4.907 2.049 6.207 1.00 77.50 83 LYS A CA 1
ATOM 636 C C . LYS A 1 83 ? -4.472 2.843 7.455 1.00 77.50 83 LYS A C 1
ATOM 638 O O . LYS A 1 83 ? -4.689 2.388 8.574 1.00 77.50 83 LYS A O 1
ATOM 643 N N . GLY A 1 84 ? -3.935 4.059 7.310 1.00 84.12 84 GLY A N 1
ATOM 644 C CA . GLY A 1 84 ? -3.404 4.852 8.422 1.00 84.12 84 GLY A CA 1
ATOM 645 C C . GLY A 1 84 ? -2.103 4.271 8.985 1.00 84.12 84 GLY A C 1
ATOM 646 O O . GLY A 1 84 ? -1.411 3.502 8.316 1.00 84.12 84 GLY A O 1
ATOM 647 N N . ARG A 1 85 ? -1.742 4.645 10.221 1.00 88.44 85 ARG A N 1
ATOM 648 C CA . ARG A 1 85 ? -0.561 4.085 10.900 1.00 88.44 85 ARG A CA 1
ATOM 649 C C . ARG A 1 85 ? -0.740 2.578 11.074 1.00 88.44 85 ARG A C 1
ATOM 651 O O . ARG A 1 85 ? -1.775 2.151 11.574 1.00 88.44 85 ARG A O 1
ATOM 658 N N . ILE A 1 86 ? 0.263 1.777 10.719 1.00 90.00 86 ILE A N 1
ATOM 659 C CA . ILE A 1 86 ? 0.241 0.336 10.999 1.00 90.00 86 ILE A CA 1
ATOM 660 C C . ILE A 1 86 ? 0.244 0.115 12.515 1.00 90.00 86 ILE A C 1
ATOM 662 O O . ILE A 1 86 ? 1.148 0.585 13.202 1.00 90.00 86 ILE A O 1
ATOM 666 N N . ILE A 1 87 ? -0.770 -0.592 13.019 1.00 94.19 87 ILE A N 1
ATOM 667 C CA . ILE A 1 87 ? -0.900 -0.971 14.434 1.00 94.19 87 ILE A CA 1
ATOM 668 C C . ILE A 1 87 ? -0.535 -2.449 14.612 1.00 94.19 87 ILE A C 1
ATOM 670 O O . ILE A 1 87 ? 0.215 -2.803 15.518 1.00 94.19 87 ILE A O 1
ATOM 674 N N . CYS A 1 88 ? -1.002 -3.335 13.725 1.00 94.81 88 CYS A N 1
ATOM 675 C CA . CYS A 1 88 ? -0.607 -4.743 13.731 1.00 94.81 88 CYS A CA 1
ATOM 676 C C . CYS A 1 88 ? 0.440 -5.012 12.648 1.00 94.81 88 CYS A C 1
ATOM 678 O O . CYS A 1 88 ? 0.095 -5.383 11.530 1.00 94.81 88 CYS A O 1
ATOM 680 N N . ALA A 1 89 ? 1.723 -4.869 12.986 1.00 90.62 89 ALA A N 1
ATOM 681 C CA . ALA A 1 89 ? 2.816 -5.090 12.036 1.00 90.62 89 ALA A CA 1
ATOM 682 C C . ALA A 1 89 ? 2.860 -6.528 11.483 1.00 90.62 89 ALA A C 1
ATOM 684 O O . ALA A 1 89 ? 3.073 -6.717 10.292 1.00 90.62 89 ALA A O 1
ATOM 685 N N . CYS A 1 90 ? 2.590 -7.540 12.320 1.00 88.44 90 CYS A N 1
ATOM 686 C CA . CYS A 1 90 ? 2.614 -8.955 11.917 1.00 88.44 90 CYS A CA 1
ATOM 687 C C . CYS A 1 90 ? 1.564 -9.302 10.837 1.00 88.44 90 CYS A C 1
ATOM 689 O O . CYS A 1 90 ? 1.717 -10.296 10.135 1.00 88.44 90 CYS A O 1
ATOM 691 N N . ARG A 1 91 ? 0.482 -8.519 10.731 1.00 91.19 91 ARG A N 1
ATOM 692 C CA . ARG A 1 91 ? -0.633 -8.734 9.789 1.00 91.19 91 ARG A CA 1
ATOM 693 C C . ARG A 1 91 ? -0.856 -7.546 8.843 1.00 91.19 91 ARG A C 1
ATOM 695 O O . ARG A 1 91 ? -1.836 -7.541 8.112 1.00 91.19 91 ARG A O 1
ATOM 702 N N . SER A 1 92 ? 0.016 -6.535 8.879 1.00 88.19 92 SER A N 1
ATOM 703 C CA . SER A 1 92 ? -0.119 -5.275 8.130 1.00 88.19 92 SER A CA 1
ATOM 704 C C . SER A 1 92 ? -1.498 -4.601 8.261 1.00 88.19 92 SER A C 1
ATOM 706 O O . SER A 1 92 ? -2.043 -4.072 7.291 1.00 88.19 92 SER A O 1
ATOM 708 N N . VAL A 1 93 ? -2.074 -4.599 9.472 1.00 91.44 93 VAL A N 1
ATOM 709 C CA . VAL A 1 93 ? -3.361 -3.927 9.746 1.00 91.44 93 VAL A CA 1
ATOM 710 C C . VAL A 1 93 ? -3.114 -2.530 10.302 1.00 91.44 93 VAL A C 1
ATOM 712 O O . VAL A 1 93 ? -2.370 -2.356 11.277 1.00 91.44 93 VAL A O 1
ATOM 715 N N . GLY A 1 94 ? -3.746 -1.533 9.687 1.00 92.56 94 GLY A N 1
ATOM 716 C CA . GLY A 1 94 ? -3.612 -0.132 10.063 1.00 92.56 94 GLY A CA 1
ATOM 717 C C . GLY A 1 94 ? -4.767 0.417 10.899 1.00 92.56 94 GLY A C 1
ATOM 718 O O . GLY A 1 94 ? -5.852 -0.158 10.972 1.00 92.56 94 G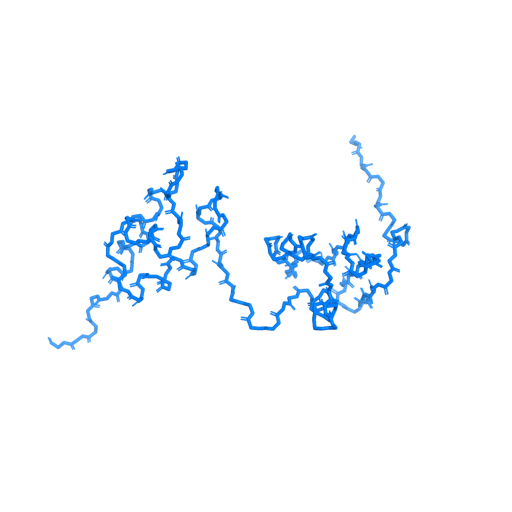LY A O 1
ATOM 719 N N . GLU A 1 95 ? -4.508 1.555 11.541 1.00 94.31 95 GLU A N 1
ATOM 720 C CA . GLU A 1 95 ? -5.422 2.266 12.434 1.00 94.31 95 GLU A CA 1
ATOM 721 C C . GLU A 1 95 ? -6.781 2.545 11.797 1.00 94.31 95 GLU A C 1
ATOM 723 O O . GLU A 1 95 ? -7.799 2.330 12.442 1.00 94.31 95 GLU A O 1
ATOM 728 N N . LYS A 1 96 ? -6.826 2.975 10.533 1.00 91.81 96 LYS A N 1
ATOM 729 C CA . LYS A 1 96 ? -8.100 3.292 9.872 1.00 91.81 96 LYS A CA 1
ATOM 730 C C . LYS A 1 96 ? -8.952 2.045 9.664 1.00 91.81 96 LYS A C 1
ATOM 732 O O . LYS A 1 96 ? -10.143 2.097 9.922 1.00 91.81 96 LYS A O 1
ATOM 737 N N . THR A 1 97 ? -8.338 0.917 9.306 1.00 93.50 97 THR A N 1
ATOM 738 C CA . THR A 1 97 ? -9.031 -0.378 9.214 1.00 93.50 97 THR A CA 1
ATOM 739 C C . THR A 1 97 ? -9.605 -0.803 10.567 1.00 93.50 97 THR A C 1
ATOM 741 O O . THR A 1 97 ? -10.731 -1.283 10.636 1.00 93.50 97 THR A O 1
ATOM 744 N N . ILE A 1 98 ? -8.856 -0.590 11.653 1.00 95.50 98 ILE A N 1
ATOM 745 C CA . ILE A 1 98 ? -9.320 -0.883 13.017 1.00 95.50 98 ILE A CA 1
ATOM 746 C C . ILE A 1 98 ? -10.473 0.043 13.415 1.00 95.50 98 ILE A C 1
ATOM 748 O O . ILE A 1 98 ? -11.452 -0.422 13.987 1.00 95.50 98 ILE A O 1
ATOM 752 N N . LEU A 1 99 ? -10.379 1.339 13.108 1.00 94.81 99 LEU A N 1
ATOM 753 C CA . LEU A 1 99 ? -11.443 2.302 13.391 1.00 94.81 99 LEU A CA 1
ATOM 754 C C . LEU A 1 99 ? -12.722 1.971 12.621 1.00 94.81 99 LEU A C 1
ATOM 756 O O . LEU A 1 99 ? -13.782 1.981 13.231 1.00 94.81 99 LEU A O 1
ATOM 760 N N . THR A 1 100 ? -12.621 1.596 11.343 1.00 93.88 100 THR A N 1
ATOM 761 C CA . THR A 1 100 ? -13.771 1.123 10.561 1.00 93.88 100 THR A CA 1
ATOM 762 C C . THR A 1 100 ? -14.402 -0.117 11.193 1.00 93.88 100 THR A C 1
ATOM 764 O O . THR A 1 100 ? -15.608 -0.137 11.383 1.00 93.88 100 THR A O 1
ATOM 767 N N . ALA A 1 101 ? -13.615 -1.105 11.636 1.00 95.50 101 ALA A N 1
ATOM 768 C CA . ALA A 1 101 ? -14.168 -2.273 12.331 1.00 95.50 101 ALA A CA 1
ATOM 769 C C . ALA A 1 101 ? -14.903 -1.903 13.637 1.00 95.50 101 ALA A C 1
ATOM 771 O O . ALA A 1 101 ? -15.930 -2.493 13.964 1.00 95.50 101 ALA A O 1
ATOM 772 N N . ILE A 1 102 ?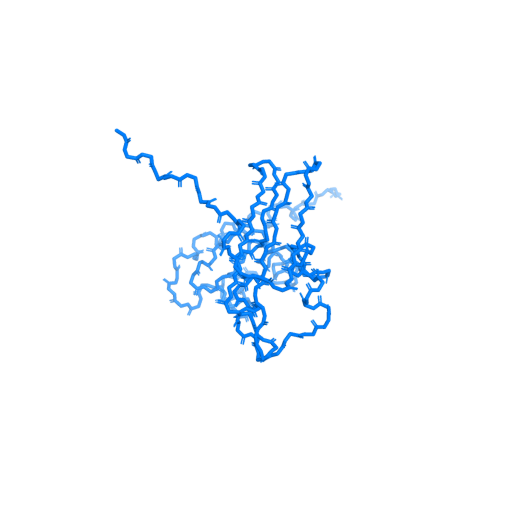 -14.403 -0.910 14.382 1.00 95.75 102 ILE A N 1
ATOM 773 C CA . ILE A 1 102 ? -15.071 -0.396 15.590 1.00 95.75 102 ILE A CA 1
ATOM 774 C C . ILE A 1 102 ? -16.369 0.345 15.229 1.00 95.75 102 ILE A C 1
ATOM 776 O O . ILE A 1 102 ? -17.382 0.181 15.911 1.00 95.75 102 ILE A O 1
ATOM 780 N N . GLU A 1 103 ? -16.358 1.141 14.159 1.00 94.19 103 GLU A N 1
ATOM 781 C CA . GLU A 1 103 ? -17.540 1.838 13.634 1.00 94.19 103 GLU A CA 1
ATOM 782 C C . GLU A 1 103 ? -18.618 0.850 13.166 1.00 94.19 103 GLU A C 1
ATOM 784 O O . GLU A 1 103 ? -19.797 1.049 13.468 1.00 94.19 103 GLU A O 1
ATOM 789 N N . ASP A 1 104 ? -18.197 -0.254 12.549 1.00 94.31 104 ASP A N 1
ATOM 790 C CA . ASP A 1 104 ? -19.039 -1.366 12.099 1.00 94.31 104 ASP A CA 1
ATOM 791 C C . ASP A 1 104 ? -19.532 -2.263 13.251 1.00 94.31 104 ASP A C 1
ATOM 793 O O . ASP A 1 104 ? -20.364 -3.148 13.045 1.00 94.31 104 ASP A O 1
ATOM 797 N N . GLY A 1 105 ? -19.077 -2.013 14.483 1.00 93.31 105 GLY A N 1
ATOM 798 C CA . GLY A 1 105 ? -19.669 -2.579 15.693 1.00 93.31 105 GLY A CA 1
ATOM 799 C C . GLY A 1 105 ? -18.748 -3.426 16.561 1.00 93.31 105 GLY A C 1
ATOM 800 O O . GLY A 1 105 ? -19.237 -3.932 17.571 1.00 93.31 105 GLY A O 1
ATOM 801 N N . ALA A 1 106 ? -17.457 -3.554 16.242 1.00 96.25 106 ALA A N 1
ATOM 802 C CA . ALA A 1 106 ? -16.513 -4.260 17.106 1.00 96.25 106 ALA A CA 1
ATOM 803 C C . ALA A 1 106 ? -16.345 -3.542 18.459 1.00 96.25 106 ALA A C 1
ATOM 805 O O . ALA A 1 106 ? -15.973 -2.369 18.534 1.00 96.25 106 ALA A O 1
ATOM 806 N N . LYS A 1 107 ? -16.591 -4.267 19.551 1.00 95.19 107 LYS A N 1
ATOM 807 C CA . LYS A 1 107 ? -16.536 -3.793 20.945 1.00 95.19 107 LYS A CA 1
ATOM 808 C C . LYS A 1 107 ? -15.411 -4.432 21.749 1.00 95.19 107 LYS A C 1
ATOM 810 O O . LYS A 1 107 ? -15.139 -4.000 22.870 1.00 95.19 107 LYS A O 1
ATOM 815 N N . SER A 1 108 ? -14.746 -5.443 21.201 1.00 96.38 108 SER A N 1
ATOM 816 C CA . SER A 1 108 ? -13.644 -6.140 21.858 1.00 96.38 108 SER A CA 1
ATOM 817 C C . SER A 1 108 ? -12.440 -6.312 20.931 1.00 96.38 108 SER A C 1
ATOM 819 O O . SER A 1 108 ? -12.535 -6.198 19.711 1.00 96.38 108 SER A O 1
ATOM 821 N N . VAL A 1 109 ? -11.269 -6.569 21.523 1.00 96.38 109 VAL A N 1
ATOM 822 C CA . VAL A 1 109 ? -10.045 -6.856 20.756 1.00 96.38 109 VAL A CA 1
ATOM 823 C C . VAL A 1 109 ? -10.205 -8.122 19.918 1.00 96.38 109 VAL A C 1
ATOM 825 O O . VAL A 1 109 ? -9.647 -8.194 18.826 1.00 96.38 109 VAL A O 1
ATOM 828 N N . ASP A 1 110 ? -10.957 -9.097 20.424 1.00 96.25 110 ASP A N 1
ATOM 829 C CA . ASP A 1 110 ? -11.182 -10.360 19.730 1.00 96.25 110 ASP A CA 1
ATOM 830 C C . ASP A 1 110 ? -12.105 -10.152 18.519 1.00 96.25 110 ASP A C 1
ATOM 832 O O . ASP A 1 110 ? -11.748 -10.578 17.427 1.00 96.25 110 ASP A O 1
ATOM 836 N N . GLU A 1 111 ? -13.181 -9.365 18.653 1.00 96.81 111 GLU A N 1
ATOM 837 C CA . GLU A 1 111 ? -14.050 -8.975 17.524 1.00 96.81 111 GLU A CA 1
ATOM 838 C C . GLU A 1 111 ? -13.288 -8.169 16.454 1.00 96.81 111 GLU A C 1
ATOM 840 O O . GLU A 1 111 ? -13.431 -8.419 15.257 1.00 96.81 111 GLU A O 1
ATOM 845 N N . ILE A 1 112 ? -12.397 -7.250 16.857 1.00 96.75 112 ILE A N 1
ATOM 846 C CA . ILE A 1 112 ? -11.495 -6.572 15.906 1.00 96.75 112 ILE A CA 1
ATOM 847 C C . ILE A 1 112 ? -10.619 -7.602 15.180 1.00 96.75 112 ILE A C 1
ATOM 849 O O . ILE A 1 112 ? -10.373 -7.473 13.978 1.00 96.75 112 ILE A O 1
ATOM 853 N N . GLY A 1 113 ? -10.124 -8.611 15.894 1.00 95.75 113 GLY A N 1
ATOM 854 C CA . GLY A 1 113 ? -9.317 -9.685 15.327 1.00 95.75 113 GLY A CA 1
ATOM 855 C C . GLY A 1 113 ? -10.084 -10.549 14.328 1.00 95.75 113 GLY A C 1
ATOM 856 O O . GLY A 1 113 ? -9.524 -10.890 13.290 1.00 95.75 113 GLY A O 1
ATOM 857 N N . GLU A 1 114 ? -11.354 -10.843 14.585 1.00 96.31 114 GLU A N 1
ATOM 858 C CA . GLU A 1 114 ? -12.224 -11.570 13.654 1.00 96.31 114 GLU A CA 1
ATOM 859 C C . GLU A 1 114 ? -12.465 -10.777 12.363 1.00 96.31 114 GLU A C 1
ATOM 861 O O . GLU A 1 114 ? -12.359 -11.331 11.271 1.00 96.31 114 GLU A O 1
ATOM 866 N N . MET A 1 115 ? -12.705 -9.467 12.471 1.00 95.75 115 MET A N 1
ATOM 867 C CA . MET A 1 115 ? -12.992 -8.614 11.311 1.00 95.75 115 MET A CA 1
ATOM 868 C C . MET A 1 115 ? -11.746 -8.229 10.505 1.00 95.75 115 MET A C 1
ATOM 870 O O . MET A 1 115 ? -11.818 -8.044 9.293 1.00 95.75 115 MET A O 1
ATOM 874 N N . THR A 1 116 ? -10.597 -8.063 11.167 1.00 94.06 116 THR A N 1
ATOM 875 C CA . THR A 1 116 ? -9.404 -7.445 10.551 1.00 94.06 116 THR A CA 1
ATOM 876 C C . THR A 1 116 ? -8.165 -8.328 10.558 1.00 94.06 116 THR A C 1
ATOM 878 O O . THR A 1 116 ? -7.154 -7.960 9.967 1.00 94.06 116 THR A O 1
ATOM 881 N N . THR A 1 117 ? -8.199 -9.476 11.238 1.00 95.19 117 THR A N 1
ATOM 882 C CA . THR A 1 117 ? -7.051 -10.344 11.567 1.00 95.19 117 THR A CA 1
ATOM 883 C C . THR A 1 117 ? -6.024 -9.747 12.540 1.00 95.19 117 THR A C 1
ATOM 885 O O . THR A 1 117 ? -5.077 -10.440 12.932 1.00 95.19 117 THR A O 1
ATOM 888 N N . ALA A 1 118 ? -6.184 -8.500 12.995 1.00 95.75 118 ALA A N 1
ATOM 889 C CA . ALA A 1 118 ? -5.258 -7.876 13.938 1.00 95.75 118 ALA A CA 1
ATOM 890 C C . ALA A 1 118 ? -5.221 -8.612 15.290 1.00 95.75 118 ALA A C 1
ATOM 892 O O . ALA A 1 118 ? -6.236 -9.045 15.818 1.00 95.75 118 ALA A O 1
ATOM 893 N N . GLY A 1 119 ? -4.032 -8.766 15.879 1.00 93.94 119 GLY A N 1
ATOM 894 C CA . GLY A 1 119 ? -3.890 -9.366 17.216 1.00 93.94 119 GLY A CA 1
ATOM 895 C C . GLY A 1 119 ? -4.094 -10.887 17.293 1.00 93.94 119 GLY A C 1
ATOM 896 O O . GLY A 1 119 ? -3.949 -11.445 18.379 1.00 93.94 119 GLY A O 1
ATOM 897 N N . THR A 1 120 ? -4.337 -11.562 16.165 1.00 95.38 120 THR A N 1
ATOM 898 C CA . THR A 1 120 ? -4.615 -13.014 16.083 1.00 95.38 120 THR A CA 1
ATOM 899 C C . THR A 1 120 ? -3.375 -13.918 16.071 1.00 95.38 120 THR A C 1
ATOM 901 O O . THR A 1 120 ? -3.507 -15.135 16.110 1.00 95.38 120 THR A O 1
ATOM 904 N N . SER A 1 121 ? -2.163 -13.354 15.976 1.00 92.25 121 SER A N 1
ATOM 905 C CA . SER A 1 121 ? -0.909 -14.121 15.853 1.00 92.25 121 SER A CA 1
ATOM 906 C C . SER A 1 121 ? 0.097 -13.772 16.956 1.00 92.25 121 SER A C 1
ATOM 908 O O . SER A 1 121 ? 0.112 -14.413 17.997 1.00 92.25 121 SER A O 1
ATOM 910 N N . CYS A 1 122 ? 0.917 -12.734 16.768 1.00 94.31 122 CYS A N 1
ATOM 911 C CA . CYS A 1 122 ? 1.995 -12.380 17.699 1.00 94.31 122 CYS A CA 1
ATOM 912 C C . CYS A 1 122 ? 1.520 -11.609 18.950 1.00 94.31 122 CYS A C 1
ATOM 914 O O . CYS A 1 122 ? 2.268 -11.452 19.909 1.00 94.31 122 CYS A O 1
ATOM 916 N N . GLY A 1 123 ? 0.291 -11.076 18.936 1.00 92.31 123 GLY A N 1
ATOM 917 C CA . GLY A 1 123 ? -0.349 -10.410 20.080 1.00 92.31 123 GLY A CA 1
ATOM 918 C C . GLY A 1 123 ? 0.217 -9.044 20.506 1.00 92.31 123 GLY A C 1
ATOM 919 O O . GLY A 1 123 ? -0.443 -8.349 21.274 1.00 92.31 123 GLY A O 1
ATOM 920 N N . SER A 1 124 ? 1.370 -8.606 19.988 1.00 95.56 124 SER A N 1
ATOM 921 C CA . SER A 1 124 ? 2.059 -7.369 20.418 1.00 95.56 124 SER A CA 1
ATOM 922 C C . SER A 1 124 ? 1.204 -6.099 20.314 1.00 95.56 124 SER A C 1
ATOM 924 O O . SER A 1 124 ? 1.290 -5.213 21.158 1.00 95.56 124 SER A O 1
ATOM 926 N N . CYS A 1 125 ? 0.322 -6.033 19.318 1.00 96.88 125 CYS A N 1
ATOM 927 C CA . CYS A 1 125 ? -0.570 -4.896 19.091 1.00 96.88 125 CYS A CA 1
ATOM 928 C C . CYS A 1 125 ? -1.813 -4.854 20.001 1.00 96.88 125 CYS A C 1
ATOM 930 O O . CYS A 1 125 ? -2.505 -3.838 20.012 1.00 96.88 125 CYS A O 1
ATOM 932 N N . LYS A 1 126 ? -2.119 -5.904 20.788 1.00 96.19 126 LYS A N 1
ATOM 933 C CA . LYS A 1 126 ? -3.370 -5.980 21.578 1.00 96.19 126 LYS A CA 1
ATOM 934 C C . LYS A 1 126 ? -3.538 -4.809 22.557 1.00 96.19 126 LYS A C 1
ATOM 936 O O . LYS A 1 126 ? -4.664 -4.383 22.800 1.00 96.19 126 LYS A O 1
ATOM 941 N N . GLY A 1 127 ? -2.440 -4.271 23.097 1.00 96.56 127 GLY A N 1
ATOM 942 C CA . GLY A 1 127 ? -2.466 -3.077 23.950 1.00 96.56 127 GLY A CA 1
ATOM 943 C C . GLY A 1 127 ? -2.939 -1.823 23.207 1.00 96.56 127 GLY A C 1
ATOM 944 O O . GLY A 1 127 ? -3.805 -1.106 23.704 1.00 96.56 127 GLY A O 1
ATOM 945 N N . GLU A 1 128 ? -2.438 -1.595 21.991 1.00 97.00 128 GLU A N 1
ATOM 946 C CA . GLU A 1 128 ? -2.886 -0.488 21.137 1.00 97.00 128 GLU A CA 1
ATOM 947 C C . GLU A 1 128 ? -4.335 -0.672 20.670 1.00 97.00 128 GLU A C 1
ATOM 949 O O . GLU A 1 128 ? -5.099 0.290 20.694 1.00 97.00 128 GLU A O 1
ATOM 954 N N . LEU A 1 129 ? -4.760 -1.900 20.347 1.00 96.88 129 LEU A N 1
ATOM 955 C CA . LEU A 1 129 ? -6.155 -2.189 19.977 1.00 96.88 129 LEU A CA 1
ATOM 956 C C . LEU A 1 129 ? -7.140 -1.794 21.092 1.00 96.88 129 LEU A C 1
ATOM 958 O O . LEU A 1 129 ? -8.163 -1.164 20.822 1.00 96.88 129 LEU A O 1
ATOM 962 N N . LYS A 1 130 ? -6.804 -2.082 22.360 1.00 96.38 130 LYS A N 1
ATOM 963 C CA . LYS A 1 130 ? -7.599 -1.620 23.514 1.00 96.38 130 LYS A CA 1
ATOM 964 C C . LYS A 1 130 ? -7.659 -0.097 23.596 1.00 96.38 130 LYS A C 1
ATOM 966 O O . LYS A 1 130 ? -8.714 0.453 23.896 1.00 96.38 130 LYS A O 1
ATOM 971 N N . GLN A 1 131 ? -6.554 0.595 23.321 1.00 95.44 131 GLN A N 1
ATOM 972 C CA . GLN A 1 131 ? -6.552 2.059 23.308 1.00 95.44 131 GLN A CA 1
ATOM 973 C C . GLN A 1 131 ? -7.446 2.624 22.200 1.00 95.44 131 GLN A C 1
ATOM 975 O O . GLN A 1 131 ? -8.129 3.616 22.443 1.00 95.44 131 GLN A O 1
ATOM 980 N N . CYS A 1 132 ? -7.472 2.009 21.014 1.00 94.31 132 CYS A N 1
ATOM 981 C CA . CYS A 1 132 ? -8.385 2.401 19.937 1.00 94.31 132 CYS A CA 1
ATOM 982 C C . CYS A 1 132 ? -9.852 2.286 20.377 1.00 94.31 132 CYS A C 1
ATOM 984 O O . CYS A 1 132 ? -10.597 3.253 20.227 1.00 94.31 132 CYS A O 1
ATOM 986 N N . LEU A 1 133 ? -10.235 1.162 20.998 1.00 95.06 133 LEU A N 1
ATOM 987 C CA . LEU A 1 133 ? -11.581 0.955 21.551 1.00 95.06 133 LEU A CA 1
ATOM 988 C C . LEU A 1 133 ? -11.952 2.023 22.586 1.00 95.06 133 LEU A C 1
ATOM 990 O O . LEU A 1 133 ? -12.993 2.663 22.465 1.00 95.06 133 LEU A O 1
ATOM 994 N N . LEU A 1 134 ? -11.080 2.264 23.571 1.00 93.38 134 LEU A N 1
ATOM 995 C CA . LEU A 1 134 ? -11.330 3.249 24.629 1.00 93.38 134 LEU A CA 1
ATOM 996 C C . LEU A 1 134 ? -11.483 4.667 24.067 1.00 93.38 134 LEU A C 1
ATOM 998 O O . LEU A 1 134 ? -12.424 5.376 24.412 1.00 93.38 134 LEU A O 1
ATOM 1002 N N . LYS A 1 135 ? -10.586 5.079 23.164 1.00 90.88 135 LYS A N 1
ATOM 1003 C CA . LYS A 1 135 ? -10.646 6.407 22.535 1.00 90.88 135 LYS A CA 1
ATOM 1004 C C . LYS A 1 135 ? -11.912 6.594 21.703 1.00 90.88 135 LYS A C 1
ATOM 1006 O O . LYS A 1 135 ? -12.461 7.693 21.680 1.00 90.88 135 LYS A O 1
ATOM 1011 N N . HIS A 1 136 ? -12.361 5.547 21.012 1.00 87.75 136 HIS A N 1
ATOM 1012 C CA . HIS A 1 136 ? -13.573 5.610 20.204 1.00 87.75 136 HIS A CA 1
ATOM 1013 C C . HIS A 1 136 ? -14.842 5.610 21.073 1.00 87.75 136 HIS A C 1
ATOM 1015 O O . HIS A 1 136 ? -15.779 6.342 20.769 1.00 87.75 136 HIS A O 1
ATOM 1021 N N . ALA A 1 137 ? -14.853 4.876 22.191 1.00 80.44 137 ALA A N 1
ATOM 1022 C CA . ALA A 1 137 ? -15.956 4.894 23.153 1.00 80.44 137 ALA A CA 1
ATOM 1023 C C . ALA A 1 137 ? -16.160 6.287 23.776 1.00 80.44 137 ALA A C 1
ATOM 1025 O O . ALA A 1 137 ? -17.287 6.767 23.826 1.00 80.44 137 ALA A O 1
ATOM 1026 N N . ILE A 1 138 ? -15.072 6.974 24.150 1.00 74.06 138 ILE A N 1
ATOM 1027 C CA . ILE A 1 138 ? -15.116 8.344 24.699 1.00 74.06 138 ILE A CA 1
ATOM 1028 C C . ILE A 1 138 ? -15.655 9.348 23.665 1.00 74.06 138 ILE A C 1
ATOM 1030 O O . ILE A 1 138 ? -16.361 10.287 24.011 1.00 74.06 138 ILE A O 1
ATOM 1034 N N . LYS A 1 139 ? -15.374 9.145 22.370 1.00 64.69 139 LYS A N 1
ATOM 1035 C CA . LYS A 1 139 ? -15.929 9.980 21.290 1.00 64.69 139 LYS A CA 1
ATOM 1036 C C . LYS A 1 139 ? -17.432 9.786 21.060 1.00 64.69 139 LYS A C 1
ATOM 1038 O O . LYS A 1 139 ? -18.031 10.622 20.390 1.00 64.69 139 LYS A O 1
ATOM 1043 N N . LYS A 1 140 ? -18.020 8.692 21.555 1.00 57.31 140 LYS A N 1
ATOM 1044 C CA . LYS A 1 140 ? -19.435 8.349 21.360 1.00 57.31 140 LYS A CA 1
ATOM 1045 C C . LYS A 1 140 ? -20.333 8.821 22.516 1.00 57.31 140 LYS A C 1
ATOM 1047 O O . LYS A 1 140 ? -21.541 8.616 22.439 1.00 57.31 140 LYS A O 1
ATOM 1052 N N . GLU A 1 141 ? -19.780 9.471 23.548 1.00 48.03 141 GLU A N 1
ATOM 1053 C CA . GLU A 1 141 ? -20.579 10.187 24.554 1.00 48.03 141 GLU A CA 1
ATOM 1054 C C . GLU A 1 141 ? -21.118 11.518 23.982 1.00 48.03 141 GLU A C 1
ATOM 1056 O O . GLU A 1 141 ? -20.395 12.231 23.281 1.00 48.03 141 GLU A O 1
ATOM 1061 N N . PRO A 1 142 ? -22.408 11.837 24.198 1.00 51.97 142 PRO A N 1
ATOM 1062 C CA . PRO A 1 142 ? -23.188 12.636 23.260 1.00 51.97 142 PRO A CA 1
ATOM 1063 C C . PRO A 1 142 ? -23.046 14.151 23.448 1.00 51.97 142 PRO A C 1
ATOM 1065 O O . PRO A 1 142 ? -23.070 14.685 24.557 1.00 51.97 142 PRO A O 1
ATOM 1068 N N . ALA A 1 143 ? -23.058 14.866 22.321 1.00 52.16 143 ALA A N 1
ATOM 1069 C CA . ALA A 1 143 ? -23.619 16.206 22.267 1.00 52.16 143 ALA A CA 1
ATOM 1070 C C . ALA A 1 143 ? -25.140 16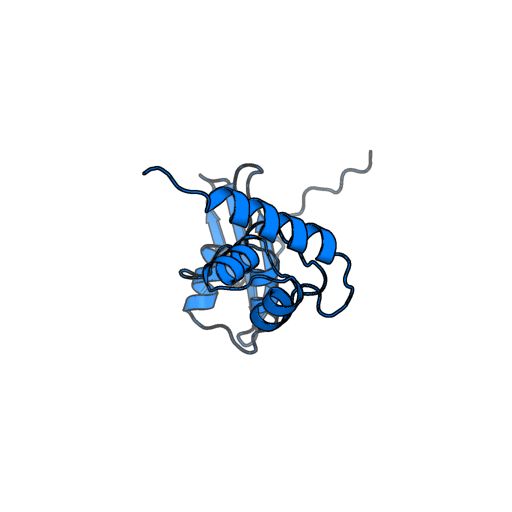.121 22.543 1.00 52.16 143 ALA A C 1
ATOM 1072 O O . ALA A 1 143 ? -25.892 15.710 21.669 1.00 52.16 143 ALA A O 1
ATOM 1073 N N . HIS A 1 144 ? -25.528 16.509 23.767 1.00 45.25 144 HIS A N 1
ATOM 1074 C CA . HIS A 1 144 ? -26.852 16.947 24.262 1.00 45.25 144 HIS A CA 1
ATOM 1075 C C . HIS A 1 144 ? -28.083 16.024 24.122 1.00 45.25 144 HIS A C 1
ATOM 1077 O O . HIS A 1 144 ? -28.578 15.784 23.024 1.00 45.25 144 HIS A O 1
ATOM 1083 N N . ALA A 1 145 ? -28.699 15.690 25.263 1.00 38.09 145 ALA A N 1
ATOM 1084 C CA . ALA A 1 145 ? -29.872 16.406 25.794 1.00 38.09 145 ALA A CA 1
ATOM 1085 C C . ALA A 1 145 ? -30.013 16.143 27.302 1.00 38.09 145 ALA A C 1
ATOM 1087 O O . ALA A 1 145 ? -29.780 14.984 27.711 1.00 38.09 145 ALA A O 1
#

pLDDT: mean 86.34, std 13.46, range [38.09, 97.0]